Protein AF-A0A918P4E9-F1 (afdb_monomer_lite)

pLDDT: mean 71.88, std 11.96, range [41.19, 86.69]

Foldseek 3Di:
DDPVVCVVVVVDDDQPFQDWDQDPDPPDRIFGAGSVRDGDGRNVVVVVVCVVVPPPPDDDPPPPD

Secondary structure (DSSP, 8-state):
--HHHHHHTT-SPPP-TTEEEE-SSSS-SEEEE-TTS-EEEEHHHHHHHHHHH---TT--GGG--

Organism: NCBI:txid68238

Structure (mmCIF, N/CA/C/O backbone):
data_AF-A0A918P4E9-F1
#
_entry.id   AF-A0A918P4E9-F1
#
loop_
_atom_site.group_PDB
_atom_site.id
_atom_site.type_symbol
_atom_site.label_atom_id
_atom_site.label_alt_id
_atom_site.label_comp_id
_atom_site.label_asym_id
_atom_site.label_entity_id
_atom_site.label_seq_id
_atom_site.pdbx_PDB_ins_code
_atom_site.Cartn_x
_atom_site.Cartn_y
_atom_site.Cartn_z
_atom_site.occupancy
_atom_site.B_iso_or_equiv
_atom_site.auth_seq_id
_atom_site.auth_comp_id
_atom_site.auth_asym_id
_atom_site.auth_atom_id
_atom_site.pdbx_PDB_model_num
ATOM 1 N N . MET A 1 1 ? -23.672 14.247 10.936 1.00 55.66 1 MET A N 1
ATOM 2 C CA . MET A 1 1 ? -23.349 12.826 11.149 1.00 55.66 1 MET A CA 1
ATOM 3 C C . MET A 1 1 ? -21.887 12.742 11.534 1.00 55.66 1 MET A C 1
ATOM 5 O O . MET A 1 1 ? -21.084 13.446 10.933 1.00 55.66 1 MET A O 1
ATOM 9 N N . GLU A 1 2 ? -21.575 12.004 12.597 1.00 79.38 2 GLU A N 1
ATOM 10 C CA . GLU A 1 2 ? -20.218 11.852 13.133 1.00 79.38 2 GLU A CA 1
ATOM 11 C C . GLU A 1 2 ? -19.510 10.715 12.391 1.00 79.38 2 GLU A C 1
ATOM 13 O O . GLU A 1 2 ? -19.840 9.547 12.592 1.00 79.38 2 GLU A O 1
ATOM 18 N N . LEU A 1 3 ? -18.534 11.052 11.540 1.00 73.81 3 LEU A N 1
ATOM 19 C CA . LEU A 1 3 ? -17.717 10.096 10.775 1.00 73.81 3 LEU A CA 1
ATOM 20 C C . LEU A 1 3 ? -17.137 8.994 11.679 1.00 73.81 3 LEU A C 1
ATOM 22 O O . LEU A 1 3 ? -17.054 7.833 11.292 1.00 73.81 3 LEU A O 1
ATOM 26 N N . ARG A 1 4 ? -16.797 9.342 12.927 1.00 70.12 4 ARG A N 1
ATOM 27 C CA . ARG A 1 4 ? -16.342 8.388 13.945 1.00 70.12 4 ARG A CA 1
ATOM 28 C C . ARG A 1 4 ? -17.355 7.268 14.190 1.00 70.12 4 ARG A C 1
ATOM 30 O O . ARG A 1 4 ? -16.959 6.118 14.339 1.00 70.12 4 ARG A O 1
ATOM 37 N N . GLN A 1 5 ? -18.639 7.602 14.267 1.00 76.50 5 GLN A N 1
ATOM 38 C CA . GLN A 1 5 ? -19.703 6.640 14.542 1.00 76.50 5 GLN A CA 1
ATOM 39 C C . GLN A 1 5 ? -19.898 5.690 13.357 1.00 76.50 5 GLN A C 1
ATOM 41 O O . GLN A 1 5 ? -19.989 4.483 13.541 1.00 76.50 5 GLN A O 1
ATOM 46 N N . GLU A 1 6 ? -19.849 6.210 12.131 1.00 76.00 6 GLU A N 1
ATOM 47 C CA . GLU A 1 6 ? -19.941 5.394 10.916 1.00 76.00 6 GLU A CA 1
ATOM 48 C C . GLU A 1 6 ? -18.749 4.441 10.753 1.00 76.00 6 GLU A C 1
ATOM 50 O O . GLU A 1 6 ? -18.946 3.296 10.351 1.00 76.00 6 GLU A O 1
ATOM 55 N N . LEU A 1 7 ? -17.539 4.868 11.131 1.00 73.19 7 LEU A N 1
ATOM 56 C CA . LEU A 1 7 ? -16.345 4.014 11.139 1.00 73.19 7 LEU A CA 1
ATOM 57 C C . LEU A 1 7 ? -16.417 2.910 12.202 1.00 73.19 7 LEU A C 1
ATOM 59 O O . LEU A 1 7 ? -16.076 1.765 11.918 1.00 73.19 7 LEU A O 1
ATOM 63 N N . ILE A 1 8 ? -16.884 3.231 13.416 1.00 77.56 8 ILE A N 1
ATOM 64 C CA . ILE A 1 8 ? -17.064 2.242 14.496 1.00 77.56 8 ILE A CA 1
ATOM 65 C C . ILE A 1 8 ? -18.123 1.205 14.113 1.00 77.56 8 ILE A C 1
ATOM 67 O O . ILE A 1 8 ? -17.978 0.024 14.415 1.00 77.56 8 ILE A O 1
ATOM 71 N N . GLU A 1 9 ? -19.182 1.642 13.439 1.00 82.31 9 GLU A N 1
ATOM 72 C CA . GLU A 1 9 ? -20.296 0.788 13.034 1.00 82.31 9 GLU A CA 1
ATOM 73 C C . GLU A 1 9 ? -20.045 0.077 11.690 1.00 82.31 9 GLU A C 1
ATOM 75 O O . GLU A 1 9 ? -20.935 -0.606 11.187 1.00 82.31 9 GLU A O 1
ATOM 80 N N . GLY A 1 10 ? -18.848 0.228 11.101 1.00 73.12 10 GLY A N 1
ATOM 81 C CA . GLY A 1 10 ? -18.457 -0.408 9.837 1.00 73.12 10 GLY A CA 1
ATOM 82 C C . GLY A 1 10 ? -19.256 0.072 8.622 1.00 73.12 10 GLY A C 1
ATOM 83 O O . GLY A 1 10 ? -19.277 -0.590 7.590 1.00 73.12 10 GLY A O 1
ATOM 84 N N . ARG A 1 11 ? -19.949 1.206 8.752 1.00 74.56 11 ARG A N 1
ATOM 85 C CA . ARG A 1 11 ? -20.776 1.812 7.701 1.00 74.56 11 ARG A CA 1
ATOM 86 C C . ARG A 1 11 ? -20.000 2.752 6.788 1.00 74.56 11 ARG A C 1
ATOM 88 O O . ARG A 1 11 ? -20.512 3.123 5.738 1.00 74.56 11 ARG A O 1
ATOM 95 N N . ALA A 1 12 ? -18.793 3.130 7.191 1.00 74.12 12 ALA A N 1
ATOM 96 C CA . ALA A 1 12 ? -17.843 3.847 6.361 1.00 74.12 12 ALA A CA 1
ATOM 97 C C . ALA A 1 12 ? -16.600 2.976 6.156 1.00 74.12 12 ALA A C 1
ATOM 99 O O . ALA A 1 12 ? -16.017 2.470 7.117 1.00 74.12 12 ALA A O 1
ATOM 100 N N . GLU A 1 13 ? -16.193 2.809 4.901 1.00 67.62 13 GLU A N 1
ATOM 101 C CA . GLU A 1 13 ? -14.912 2.195 4.575 1.00 67.62 13 GLU A CA 1
ATOM 102 C C . GLU A 1 13 ? -13.805 3.229 4.779 1.00 67.62 13 GLU A C 1
ATOM 104 O O . GLU A 1 13 ? -13.861 4.343 4.254 1.00 67.62 13 GLU A O 1
ATOM 109 N N . LEU A 1 14 ? -12.789 2.867 5.560 1.00 67.75 14 LEU A N 1
ATOM 110 C CA . LEU A 1 14 ? -11.552 3.633 5.599 1.00 67.75 14 LEU A CA 1
ATOM 111 C C . LEU A 1 14 ? -10.805 3.382 4.289 1.00 67.75 14 LEU A C 1
ATOM 113 O O . LEU A 1 14 ? -10.488 2.223 3.997 1.00 67.75 14 LEU A O 1
ATOM 117 N N . PRO A 1 15 ? -10.482 4.434 3.519 1.00 66.69 15 PRO A N 1
ATOM 118 C CA . PRO A 1 15 ? -9.652 4.266 2.344 1.00 66.69 15 PRO A CA 1
ATOM 119 C C . PRO A 1 15 ? -8.325 3.636 2.762 1.00 66.69 15 PRO A C 1
ATOM 121 O O . PRO A 1 15 ? -7.654 4.123 3.678 1.00 66.69 15 PRO A O 1
ATOM 124 N N . ARG A 1 16 ? -7.949 2.533 2.113 1.00 66.44 16 ARG A N 1
ATOM 125 C CA . ARG A 1 16 ? -6.725 1.790 2.432 1.00 66.44 16 ARG A CA 1
ATOM 126 C C . ARG A 1 16 ? -5.513 2.496 1.828 1.00 66.44 16 ARG A C 1
ATOM 128 O O . ARG A 1 16 ? -4.940 2.042 0.846 1.00 66.44 16 ARG A O 1
ATOM 135 N N . VAL A 1 17 ? -5.134 3.622 2.421 1.00 73.06 17 VAL A N 1
ATOM 136 C CA . VAL A 1 17 ? -3.911 4.349 2.064 1.00 73.06 17 VAL A CA 1
ATOM 137 C C . VAL A 1 17 ? -2.698 3.507 2.451 1.00 73.06 17 VAL A C 1
ATOM 139 O O . VAL A 1 17 ? -2.625 3.020 3.578 1.00 73.06 17 VAL A O 1
ATOM 142 N N . GLY A 1 18 ? -1.742 3.347 1.536 1.00 73.75 18 GLY A N 1
ATOM 143 C CA . GLY A 1 18 ? -0.537 2.560 1.799 1.00 73.75 18 GLY A CA 1
ATOM 144 C C . GLY A 1 18 ? -0.679 1.074 1.453 1.00 73.75 18 GLY A C 1
ATOM 145 O O . GLY A 1 18 ? 0.166 0.267 1.838 1.00 73.75 18 GLY A O 1
ATOM 146 N N . ALA A 1 19 ? -1.746 0.679 0.750 1.00 80.88 19 ALA A N 1
ATOM 147 C CA . ALA A 1 19 ? -1.919 -0.703 0.324 1.00 80.88 19 ALA A CA 1
ATOM 148 C C . ALA A 1 19 ? -0.841 -1.097 -0.697 1.00 80.88 19 ALA A C 1
ATOM 150 O O . ALA A 1 19 ? -0.617 -0.394 -1.679 1.00 80.88 19 ALA A O 1
ATOM 151 N N . VAL A 1 20 ? -0.196 -2.245 -0.474 1.00 81.88 20 VAL A N 1
ATOM 152 C CA . VAL A 1 20 ? 0.778 -2.820 -1.409 1.00 81.88 20 VAL A CA 1
ATOM 153 C C . VAL A 1 20 ? 0.048 -3.733 -2.390 1.00 81.88 20 VAL A C 1
ATOM 155 O O . VAL A 1 20 ? -0.587 -4.705 -1.975 1.00 81.88 20 VAL A O 1
ATOM 158 N N . VAL A 1 21 ? 0.150 -3.441 -3.686 1.00 83.50 21 VAL A N 1
ATOM 159 C CA . VAL A 1 21 ? -0.508 -4.196 -4.764 1.00 83.50 21 VAL A CA 1
ATOM 160 C C . VAL A 1 21 ? 0.493 -4.615 -5.846 1.00 83.50 21 VAL A C 1
ATOM 162 O O . VAL A 1 21 ? 1.535 -3.969 -5.994 1.00 83.50 21 VAL A O 1
ATOM 165 N N . PRO A 1 22 ? 0.216 -5.688 -6.616 1.00 83.88 22 PRO A N 1
ATOM 166 C CA . PRO A 1 22 ? 1.040 -6.058 -7.761 1.00 83.88 22 PRO A CA 1
ATOM 167 C C . PRO A 1 22 ? 1.062 -4.941 -8.806 1.00 83.88 22 PRO A C 1
ATOM 169 O O . PRO A 1 22 ? 0.013 -4.440 -9.221 1.00 83.88 22 PRO A O 1
ATOM 172 N N . ALA A 1 23 ? 2.255 -4.572 -9.258 1.00 83.50 23 ALA A N 1
ATOM 173 C CA . ALA A 1 23 ? 2.416 -3.606 -10.331 1.00 83.50 23 ALA A CA 1
ATOM 174 C C . ALA A 1 23 ? 2.061 -4.236 -11.684 1.00 83.50 23 ALA A C 1
ATOM 176 O O . ALA A 1 23 ? 2.256 -5.429 -11.912 1.00 83.50 23 ALA A O 1
ATOM 177 N N . ARG A 1 24 ? 1.585 -3.416 -12.625 1.00 79.88 24 ARG A N 1
ATOM 178 C CA . ARG A 1 24 ? 1.288 -3.856 -14.002 1.00 79.88 24 ARG A CA 1
ATOM 179 C C . ARG A 1 24 ? 2.531 -3.915 -14.908 1.00 79.88 24 ARG A C 1
ATOM 181 O O . ARG A 1 24 ? 2.422 -4.348 -16.051 1.00 79.88 24 ARG A O 1
ATOM 188 N N . GLY A 1 25 ? 3.684 -3.441 -14.426 1.00 75.81 25 GLY A N 1
ATOM 189 C CA . GLY A 1 25 ? 4.940 -3.325 -15.175 1.00 75.81 25 GLY A CA 1
ATOM 190 C C . GLY A 1 25 ? 5.982 -4.396 -14.833 1.00 75.81 25 GLY A C 1
ATOM 191 O O . GLY A 1 25 ? 5.742 -5.292 -14.032 1.00 75.81 25 GLY A O 1
ATOM 192 N N . VAL A 1 26 ? 7.165 -4.290 -15.453 1.00 68.88 26 VAL A N 1
ATOM 193 C CA . VAL A 1 26 ? 8.262 -5.264 -15.281 1.00 68.88 26 VAL A CA 1
ATOM 194 C C . VAL A 1 26 ? 8.948 -5.107 -13.918 1.00 68.88 26 VAL A C 1
ATOM 196 O O . VAL A 1 26 ? 9.206 -6.106 -13.255 1.00 68.88 26 VAL A O 1
ATOM 199 N N . HIS A 1 27 ? 9.207 -3.871 -13.472 1.00 66.94 27 HIS A N 1
ATOM 200 C CA . HIS A 1 27 ? 9.753 -3.570 -12.146 1.00 66.94 27 HIS A CA 1
ATOM 201 C C . HIS A 1 27 ? 9.345 -2.165 -11.671 1.00 66.94 27 HIS A C 1
ATOM 203 O O . HIS A 1 27 ? 9.321 -1.252 -12.499 1.00 66.94 27 HIS A O 1
ATOM 209 N N . PRO A 1 28 ? 9.113 -1.970 -10.357 1.00 67.50 28 PRO A N 1
ATOM 210 C CA . PRO A 1 28 ? 9.078 -2.988 -9.298 1.00 67.50 28 PRO A CA 1
ATOM 211 C C . PRO A 1 28 ? 7.813 -3.868 -9.388 1.00 67.50 28 PRO A C 1
ATOM 213 O O . PRO A 1 28 ? 6.801 -3.408 -9.895 1.00 67.50 28 PRO A O 1
ATOM 216 N N . PRO A 1 29 ? 7.840 -5.127 -8.908 1.00 79.88 29 PRO A N 1
ATOM 217 C CA . PRO A 1 29 ? 6.688 -6.035 -8.998 1.00 79.88 29 PRO A CA 1
ATOM 218 C C . PRO A 1 29 ? 5.534 -5.656 -8.059 1.00 79.88 29 PRO A C 1
ATOM 220 O O . PRO A 1 29 ? 4.426 -6.158 -8.223 1.00 79.88 29 PRO A O 1
ATOM 223 N N . TYR A 1 30 ? 5.788 -4.776 -7.087 1.00 81.12 30 TYR A N 1
ATOM 224 C CA . TYR A 1 30 ? 4.795 -4.271 -6.148 1.00 81.12 30 TYR A CA 1
ATOM 225 C C . TYR A 1 30 ? 4.950 -2.765 -5.963 1.00 81.12 30 TYR A C 1
ATOM 227 O O . TYR A 1 30 ? 6.070 -2.254 -5.846 1.00 81.12 30 TYR A O 1
ATOM 235 N N . ILE A 1 31 ? 3.815 -2.083 -5.889 1.00 86.44 31 ILE A N 1
ATOM 236 C CA . ILE A 1 31 ? 3.702 -0.642 -5.670 1.00 86.44 31 ILE A CA 1
ATOM 237 C C . ILE A 1 31 ? 2.765 -0.369 -4.502 1.00 86.44 31 ILE A C 1
ATOM 239 O O . ILE A 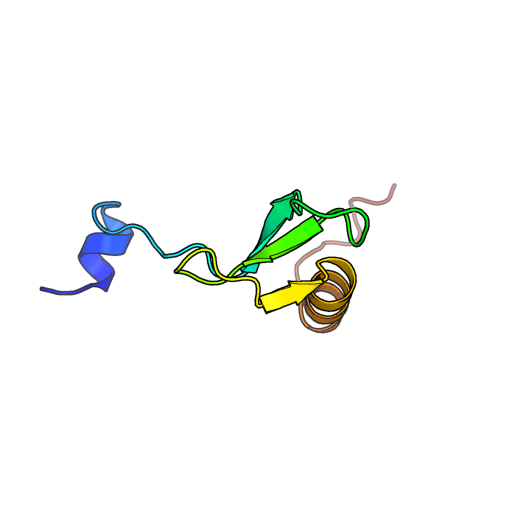1 31 ? 1.948 -1.216 -4.136 1.00 86.44 31 ILE A O 1
ATOM 243 N N . VAL A 1 32 ? 2.901 0.810 -3.915 1.00 85.94 32 VAL A N 1
ATOM 244 C CA . VAL A 1 32 ? 2.021 1.300 -2.859 1.00 85.94 32 VAL A CA 1
ATOM 245 C C . VAL A 1 32 ? 1.046 2.288 -3.465 1.00 85.94 32 VAL A C 1
ATOM 247 O O . VAL A 1 32 ? 1.466 3.185 -4.195 1.00 85.94 32 VAL A O 1
ATOM 250 N N . VAL A 1 33 ? -0.238 2.129 -3.157 1.00 86.69 33 VAL A N 1
ATOM 251 C CA . VAL A 1 33 ? -1.298 2.991 -3.686 1.00 86.69 33 VAL A CA 1
ATOM 252 C C . VAL A 1 33 ? -1.944 3.869 -2.616 1.00 86.69 33 VAL A C 1
ATOM 254 O O . VAL A 1 33 ? -1.907 3.575 -1.414 1.00 86.69 33 VAL A O 1
ATOM 257 N N . ASN A 1 34 ? -2.520 4.985 -3.061 1.00 83.00 34 ASN A N 1
ATOM 258 C CA . ASN A 1 34 ? -3.303 5.889 -2.227 1.00 83.00 34 ASN A CA 1
ATOM 259 C C . ASN A 1 34 ? -4.758 5.401 -2.068 1.00 83.00 34 ASN A C 1
ATOM 261 O O . ASN A 1 34 ? -5.149 4.338 -2.536 1.00 83.00 34 ASN A O 1
ATOM 265 N N . ALA A 1 35 ? -5.574 6.218 -1.400 1.00 80.12 35 ALA A N 1
ATOM 266 C CA . ALA A 1 35 ? -7.014 6.008 -1.226 1.00 80.12 35 ALA A CA 1
ATOM 267 C C . ALA A 1 35 ? -7.821 5.887 -2.537 1.00 80.12 35 ALA A C 1
ATOM 269 O O . ALA A 1 35 ? -8.968 5.452 -2.499 1.00 80.12 35 ALA A O 1
ATOM 270 N N . TYR A 1 36 ? -7.247 6.326 -3.654 1.00 83.81 36 TYR A N 1
ATOM 271 C CA . TYR A 1 36 ? -7.848 6.396 -4.984 1.00 83.81 36 TYR A CA 1
ATOM 272 C C . TYR A 1 36 ? -7.226 5.379 -5.958 1.00 83.81 36 TYR A C 1
ATOM 274 O O . TYR A 1 36 ? -7.445 5.487 -7.160 1.00 83.81 36 TYR A O 1
ATOM 282 N N . ASP A 1 37 ? -6.458 4.407 -5.448 1.00 78.44 37 ASP A N 1
ATOM 283 C CA . ASP A 1 37 ? -5.693 3.421 -6.224 1.00 78.44 37 ASP A CA 1
ATOM 284 C C . ASP A 1 37 ? -4.592 4.013 -7.132 1.00 78.44 37 ASP A C 1
ATOM 286 O O . ASP A 1 37 ? -4.053 3.314 -7.996 1.00 78.44 37 ASP A O 1
ATOM 290 N N . ASP A 1 38 ? -4.193 5.272 -6.920 1.00 82.31 38 ASP A N 1
ATOM 291 C CA . ASP A 1 38 ? -3.051 5.853 -7.627 1.00 82.31 38 ASP A CA 1
ATOM 292 C C . ASP A 1 38 ? -1.735 5.395 -7.000 1.00 82.31 38 ASP A C 1
ATOM 294 O O . ASP A 1 38 ? -1.585 5.370 -5.774 1.00 82.31 38 ASP A O 1
ATOM 298 N N . GLU A 1 39 ? -0.752 5.102 -7.850 1.00 81.12 39 GLU A N 1
ATOM 299 C CA . GLU A 1 39 ? 0.611 4.774 -7.440 1.00 81.12 39 GLU A CA 1
ATOM 300 C C . GLU A 1 39 ? 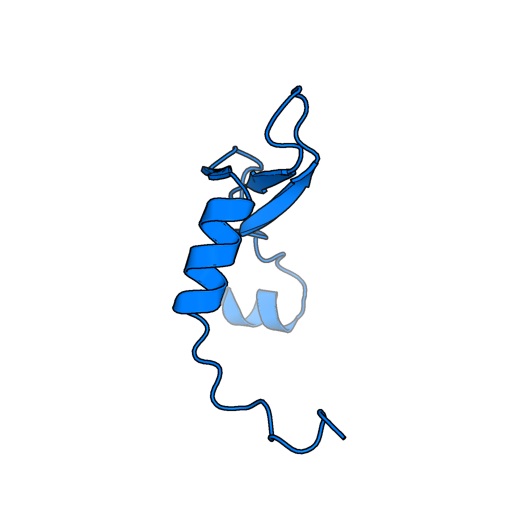1.264 5.952 -6.701 1.00 81.12 39 GLU A C 1
ATOM 302 O O . GLU A 1 39 ? 1.371 7.058 -7.230 1.00 81.12 39 GLU A O 1
ATOM 307 N N . ILE A 1 40 ? 1.713 5.700 -5.470 1.00 80.69 40 ILE A N 1
ATOM 308 C CA . ILE A 1 40 ? 2.479 6.649 -4.657 1.00 80.69 40 ILE A CA 1
ATOM 309 C C . ILE A 1 40 ? 3.976 6.398 -4.853 1.00 80.69 40 ILE A C 1
ATOM 311 O O . ILE A 1 40 ? 4.721 7.308 -5.209 1.00 80.69 40 ILE A O 1
ATOM 315 N N . GLU A 1 41 ? 4.425 5.169 -4.580 1.00 80.44 41 GLU A N 1
ATOM 316 C CA . GLU A 1 41 ? 5.844 4.810 -4.570 1.00 80.44 41 GLU A CA 1
ATOM 317 C C . GLU A 1 41 ? 6.084 3.295 -4.682 1.00 80.44 41 GLU A C 1
ATOM 319 O O . GLU A 1 41 ? 5.179 2.467 -4.533 1.00 80.44 41 GLU A O 1
ATOM 324 N N . ALA A 1 42 ? 7.346 2.918 -4.905 1.00 82.50 42 ALA A N 1
ATOM 325 C CA . ALA A 1 42 ? 7.773 1.525 -4.887 1.00 82.50 42 ALA A CA 1
ATOM 326 C C . ALA A 1 42 ? 7.613 0.922 -3.484 1.00 82.50 42 ALA A C 1
ATOM 328 O O . ALA A 1 42 ? 8.099 1.478 -2.499 1.00 82.50 42 ALA A O 1
ATOM 329 N N . ALA A 1 43 ? 7.035 -0.281 -3.396 1.00 79.56 43 ALA A N 1
ATOM 330 C CA . ALA A 1 43 ? 6.768 -0.931 -2.110 1.00 79.56 43 ALA A CA 1
ATOM 331 C C . ALA A 1 43 ? 8.022 -1.134 -1.240 1.00 79.56 43 ALA A C 1
ATOM 333 O O . ALA A 1 43 ? 7.935 -1.158 -0.018 1.00 79.56 43 ALA A O 1
ATOM 334 N N . THR A 1 44 ? 9.205 -1.258 -1.845 1.00 77.62 44 THR A N 1
ATOM 335 C CA . THR A 1 44 ? 10.476 -1.419 -1.123 1.00 77.62 44 THR A CA 1
ATOM 336 C C . THR A 1 44 ? 10.955 -0.150 -0.419 1.00 77.62 44 THR A C 1
ATOM 338 O O . THR A 1 44 ? 11.666 -0.261 0.581 1.00 77.62 44 THR A O 1
ATOM 341 N N . ALA A 1 45 ? 10.608 1.034 -0.930 1.00 78.94 45 ALA A N 1
ATOM 342 C CA . ALA A 1 45 ? 10.896 2.310 -0.280 1.00 78.94 45 ALA A CA 1
ATOM 343 C C . ALA A 1 45 ? 9.916 2.522 0.880 1.00 78.94 45 ALA A C 1
ATOM 345 O O . ALA A 1 45 ? 10.344 2.611 2.028 1.00 78.94 45 ALA A O 1
ATOM 346 N N . TYR A 1 46 ? 8.619 2.385 0.606 1.00 75.19 46 TYR A N 1
ATOM 347 C CA . TYR A 1 46 ? 7.566 2.476 1.612 1.00 75.19 46 TYR A CA 1
ATOM 348 C C . TYR A 1 46 ? 7.755 1.513 2.786 1.00 75.19 46 TYR A C 1
ATOM 350 O O . TYR A 1 46 ? 7.676 1.926 3.934 1.00 75.19 46 TYR A O 1
ATOM 358 N N . LEU A 1 47 ? 8.03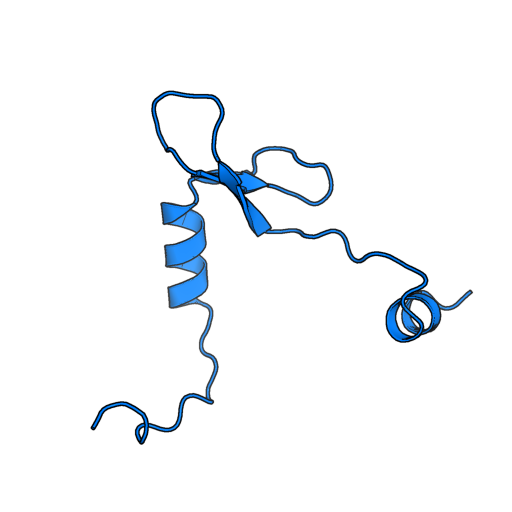4 0.227 2.535 1.00 77.38 47 LEU A N 1
ATOM 359 C CA . LEU A 1 47 ? 8.236 -0.755 3.608 1.00 77.38 47 LEU A CA 1
ATOM 360 C C . LEU A 1 47 ? 9.497 -0.475 4.425 1.00 77.38 47 LEU A C 1
ATOM 362 O O . LEU A 1 47 ? 9.530 -0.792 5.610 1.00 77.38 47 LEU A O 1
ATOM 366 N N . ARG A 1 48 ? 10.535 0.100 3.811 1.00 78.38 48 ARG A N 1
ATOM 367 C CA . ARG A 1 48 ? 11.737 0.522 4.533 1.00 78.38 48 ARG A CA 1
ATOM 368 C C . ARG A 1 48 ? 11.400 1.673 5.466 1.00 78.38 48 ARG A C 1
ATOM 370 O O . ARG A 1 48 ? 11.739 1.602 6.641 1.00 78.38 48 ARG A O 1
ATOM 377 N N . ASP A 1 49 ? 10.732 2.695 4.954 1.00 78.06 49 ASP A N 1
ATOM 378 C CA . ASP A 1 49 ? 10.381 3.872 5.739 1.00 78.06 49 ASP A CA 1
ATOM 379 C C . ASP A 1 49 ? 9.358 3.519 6.818 1.00 78.06 49 ASP A C 1
ATOM 381 O O . ASP A 1 49 ? 9.502 3.952 7.958 1.00 78.06 49 ASP A O 1
ATOM 385 N N . LEU A 1 50 ? 8.401 2.638 6.510 1.00 76.38 50 LEU A N 1
ATOM 386 C CA . LEU A 1 50 ? 7.495 2.050 7.488 1.00 76.38 50 LEU A CA 1
ATOM 387 C C . LEU A 1 50 ? 8.275 1.278 8.550 1.00 76.38 50 LEU A C 1
ATOM 389 O O . LEU A 1 50 ? 8.090 1.559 9.717 1.00 76.38 50 LEU A O 1
ATOM 393 N N . ALA A 1 51 ? 9.188 0.372 8.198 1.00 76.69 51 ALA A N 1
ATOM 394 C CA . ALA A 1 51 ? 9.970 -0.378 9.186 1.00 76.69 51 ALA A CA 1
ATOM 395 C C . ALA A 1 51 ? 10.880 0.514 10.050 1.00 76.69 51 ALA A C 1
ATOM 397 O O . ALA A 1 51 ? 11.148 0.188 11.204 1.00 76.69 51 ALA A O 1
ATOM 398 N N . LEU A 1 52 ? 11.367 1.632 9.505 1.00 74.38 52 LEU A N 1
ATOM 399 C CA . LEU A 1 52 ? 12.177 2.605 10.241 1.00 74.38 52 LEU A CA 1
ATOM 400 C C . LEU A 1 52 ? 11.330 3.511 11.146 1.00 74.38 52 LEU A C 1
ATOM 402 O O . LEU A 1 52 ? 11.81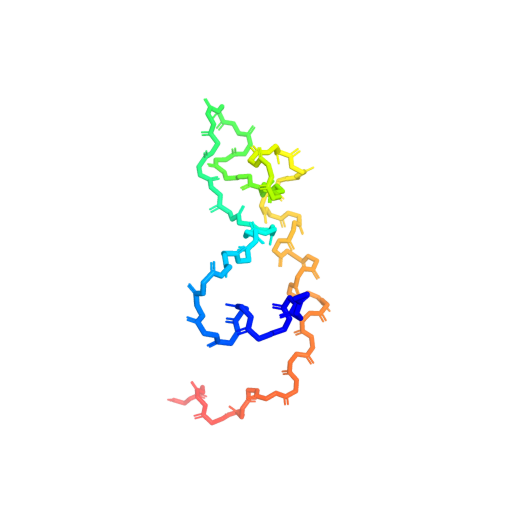1 3.946 12.192 1.00 74.38 52 LEU A O 1
ATOM 406 N N . ASN A 1 53 ? 10.092 3.808 10.750 1.00 69.12 53 ASN A N 1
ATOM 407 C CA . ASN A 1 53 ? 9.191 4.707 11.470 1.00 69.12 53 ASN A CA 1
ATOM 408 C C . ASN A 1 53 ? 8.231 3.961 12.415 1.00 69.12 53 ASN A C 1
ATOM 410 O O . ASN A 1 53 ? 7.761 4.522 13.404 1.00 69.12 53 ASN A O 1
ATOM 414 N N . ASP A 1 54 ? 7.977 2.677 12.163 1.00 64.06 54 ASP A N 1
ATOM 415 C CA . ASP A 1 54 ? 7.175 1.786 12.995 1.00 64.06 54 ASP A CA 1
ATOM 416 C C . ASP A 1 54 ? 8.002 1.333 14.204 1.00 64.06 54 ASP A C 1
ATOM 418 O O . ASP A 1 54 ? 8.411 0.186 14.371 1.00 64.06 54 ASP A O 1
ATOM 422 N N . CYS A 1 55 ? 8.268 2.294 15.087 1.00 54.78 55 CYS A N 1
ATOM 423 C CA . CYS A 1 55 ? 8.732 2.058 16.444 1.00 54.78 55 CYS A CA 1
ATOM 424 C C . CYS A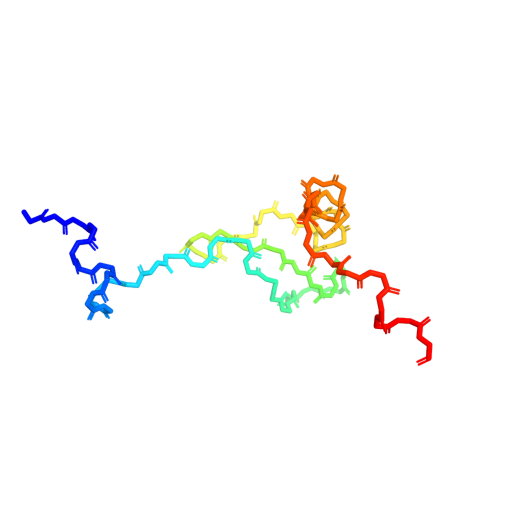 1 55 ? 7.557 1.578 17.308 1.00 54.78 55 CYS A C 1
ATOM 426 O O . CYS A 1 55 ? 7.236 2.193 18.331 1.00 54.78 55 CYS A O 1
ATOM 428 N N . SER A 1 56 ? 6.886 0.492 16.918 1.00 52.59 56 SER A N 1
ATOM 429 C CA . SER A 1 56 ? 5.913 -0.156 17.791 1.00 52.59 56 SER A CA 1
ATOM 430 C C . SER A 1 56 ? 6.660 -0.751 18.994 1.00 52.59 56 SER A C 1
ATOM 432 O O . SER A 1 56 ? 7.235 -1.838 18.960 1.00 52.59 56 SER A O 1
ATOM 434 N N . ARG A 1 57 ? 6.693 0.005 20.103 1.00 46.94 57 ARG A N 1
ATOM 435 C CA . ARG A 1 57 ? 7.079 -0.481 21.440 1.00 46.94 57 ARG A CA 1
ATOM 436 C C . ARG A 1 57 ? 6.072 -1.540 21.907 1.00 46.94 57 ARG A C 1
ATOM 438 O O . ARG A 1 57 ? 5.290 -1.281 22.816 1.00 46.94 57 ARG A O 1
ATOM 445 N N . SER A 1 58 ? 6.043 -2.718 21.297 1.00 49.03 58 SER A N 1
ATOM 446 C CA . SER A 1 58 ? 5.185 -3.804 21.786 1.00 49.03 58 SER A CA 1
ATOM 447 C C . SER A 1 58 ? 5.527 -5.197 21.270 1.00 49.03 58 SER A C 1
ATOM 449 O O . SER A 1 58 ? 4.712 -6.089 21.465 1.00 49.03 58 SER A O 1
ATOM 451 N N . CYS A 1 59 ? 6.687 -5.442 20.655 1.00 41.19 59 CYS A N 1
ATOM 452 C CA . CYS A 1 59 ? 7.126 -6.824 20.442 1.00 41.19 59 CYS A CA 1
ATOM 453 C C . CYS A 1 59 ? 7.880 -7.296 21.702 1.00 41.19 59 CYS A C 1
ATOM 455 O O . CYS A 1 59 ? 9.029 -6.882 21.892 1.00 41.19 59 CYS A O 1
ATOM 457 N N . PRO A 1 60 ? 7.269 -8.073 22.623 1.00 45.59 60 PRO A N 1
ATOM 458 C CA . PRO A 1 60 ? 8.028 -8.681 23.703 1.00 45.59 60 PRO A CA 1
ATOM 459 C C . PRO A 1 60 ? 9.062 -9.620 23.082 1.00 45.59 60 PRO A C 1
ATOM 461 O O . PRO A 1 60 ? 8.746 -10.430 22.210 1.00 45.59 60 PRO A O 1
ATOM 464 N N . ALA A 1 61 ? 10.305 -9.516 23.546 1.00 57.50 61 ALA A N 1
ATOM 465 C CA . ALA A 1 61 ? 11.452 -10.302 23.089 1.00 57.50 61 ALA A CA 1
ATOM 466 C C . ALA A 1 61 ? 11.322 -11.829 23.331 1.00 57.50 61 ALA A C 1
ATOM 468 O O . ALA A 1 61 ? 12.305 -12.552 23.223 1.00 57.50 61 ALA A O 1
ATOM 469 N N . GLU A 1 62 ? 10.131 -12.329 23.671 1.00 52.12 62 GLU A N 1
ATOM 470 C CA . GLU A 1 62 ? 9.843 -13.727 24.007 1.00 52.12 62 GLU A CA 1
ATOM 471 C C . GLU A 1 62 ? 9.493 -14.604 22.792 1.00 52.12 62 GLU A C 1
ATOM 473 O O . GLU A 1 62 ? 9.428 -15.820 22.920 1.00 52.12 62 GLU A O 1
ATOM 478 N N . TRP A 1 63 ? 9.296 -14.016 21.608 1.00 48.88 63 TRP A N 1
ATOM 479 C CA . TRP A 1 63 ? 8.899 -14.755 20.398 1.00 48.88 63 TRP A CA 1
ATOM 480 C C . TRP A 1 63 ? 10.074 -15.199 19.513 1.00 48.88 63 TRP A C 1
ATOM 482 O O . TRP A 1 63 ? 9.859 -15.684 18.405 1.00 48.88 63 TRP A O 1
ATOM 492 N N . TRP A 1 64 ? 11.318 -15.014 19.969 1.00 45.75 64 TRP A N 1
ATOM 493 C CA . TRP A 1 64 ? 12.530 -15.512 19.305 1.00 45.75 64 TRP A CA 1
ATOM 494 C C . TRP A 1 64 ? 13.283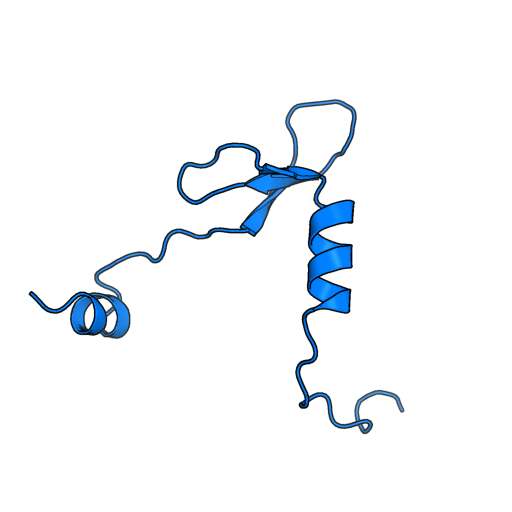 -16.471 20.249 1.00 45.75 64 TRP A C 1
ATOM 496 O O . TRP A 1 64 ? 14.388 -16.184 20.714 1.00 45.75 64 TRP A O 1
ATOM 506 N N . SER A 1 65 ? 12.664 -17.612 20.562 1.00 45.38 65 SER A N 1
ATOM 507 C CA . SER A 1 65 ? 13.328 -18.824 21.073 1.00 45.38 65 SER A CA 1
ATOM 508 C C . SER A 1 65 ? 12.742 -20.060 20.416 1.00 45.38 65 SER A C 1
ATOM 510 O O . SER A 1 65 ? 11.499 -20.124 20.304 1.00 45.38 65 SER A O 1
#

Sequence (65 aa):
MELRQELIEGRAELPRVGAVVPARGVHPPYIVVNAYDDEIEAATAYLRDLALNDCSRSCPAEWWS

Radius of gyration: 16.36 Å; chains: 1; bounding box: 37×32×39 Å